Protein AF-A0A255Z9E6-F1 (afdb_monomer)

Sequence (100 aa):
MDALSNVDPFNFRYKDKAVHFCFYFLFTVFWYLFFQRLKNRAKSRVRLTVFILATIYGACIELCQWLFTTGRTADMVDIAANMGGSTLAIICLWLFSKIK

Foldseek 3Di:
DPPPPPPPVCPDPCNLLQCLLQVLLVQLLVQLVVVVVVDVDDSVVSLVVSLVVQLVVQVVVLVCCCVPPPPDDSDVSSSVSSNNSSVVSSVVSVVVVVVD

Structure (mmCIF, N/CA/C/O backbone):
data_AF-A0A255Z9E6-F1
#
_entry.id   AF-A0A255Z9E6-F1
#
loop_
_atom_site.group_PDB
_atom_site.id
_atom_site.type_symbol
_atom_site.label_atom_id
_atom_site.label_alt_id
_atom_site.label_comp_id
_atom_site.label_asym_id
_atom_site.label_entity_id
_atom_site.label_seq_id
_atom_site.pdbx_PDB_ins_code
_atom_site.Cartn_x
_atom_site.Cartn_y
_atom_site.Cartn_z
_atom_site.occupancy
_atom_site.B_iso_or_equiv
_atom_site.auth_seq_id
_atom_site.auth_comp_id
_atom_site.auth_asym_id
_atom_site.auth_atom_id
_atom_site.pdbx_PDB_model_num
ATOM 1 N N . MET A 1 1 ? -5.461 -8.385 -44.750 1.00 51.69 1 MET A N 1
ATOM 2 C CA . MET A 1 1 ? -6.167 -8.378 -43.446 1.00 51.69 1 MET A CA 1
ATOM 3 C C . MET A 1 1 ? -5.251 -8.861 -42.314 1.00 51.69 1 MET A C 1
ATOM 5 O O . MET A 1 1 ? -5.723 -9.112 -41.216 1.00 51.69 1 MET A O 1
ATOM 9 N N . ASP A 1 2 ? -3.932 -8.866 -42.540 1.00 57.94 2 ASP A N 1
ATOM 10 C CA . ASP A 1 2 ? -2.925 -9.456 -41.642 1.00 57.94 2 ASP A CA 1
ATOM 11 C C . ASP A 1 2 ? -2.165 -8.420 -40.797 1.00 57.94 2 ASP A C 1
ATOM 13 O O . ASP A 1 2 ? -1.344 -8.770 -39.958 1.00 57.94 2 ASP A O 1
ATOM 17 N N . ALA A 1 3 ? -2.456 -7.128 -40.989 1.00 58.09 3 ALA A N 1
ATOM 18 C CA . ALA A 1 3 ? -1.848 -6.036 -40.224 1.00 58.09 3 ALA A CA 1
ATOM 19 C C . ALA A 1 3 ? -2.555 -5.758 -38.879 1.00 58.09 3 ALA A C 1
ATOM 21 O O . ALA A 1 3 ? -2.011 -5.047 -38.041 1.00 58.09 3 ALA A O 1
ATOM 22 N N . LEU A 1 4 ? -3.757 -6.312 -38.663 1.00 59.19 4 LEU A N 1
ATOM 23 C CA . LEU A 1 4 ? -4.556 -6.118 -37.441 1.00 59.19 4 LEU A CA 1
ATOM 24 C C . LEU A 1 4 ? -4.572 -7.345 -36.514 1.00 59.19 4 LEU A C 1
ATOM 26 O O . LEU A 1 4 ? -5.069 -7.249 -35.398 1.00 59.19 4 LEU A O 1
ATOM 30 N N . SER A 1 5 ? -4.016 -8.484 -36.937 1.00 61.03 5 SER A N 1
ATOM 31 C CA . SER A 1 5 ? -3.981 -9.724 -36.145 1.00 61.03 5 SER A CA 1
ATOM 32 C C . SER A 1 5 ? -2.846 -9.779 -35.112 1.00 61.03 5 SER A C 1
ATOM 34 O O . SER A 1 5 ? -2.809 -10.709 -34.313 1.00 61.03 5 SER A O 1
ATOM 36 N N . ASN A 1 6 ? -1.936 -8.796 -35.103 1.00 60.12 6 ASN A N 1
ATOM 37 C CA . ASN A 1 6 ? -0.745 -8.775 -34.239 1.00 60.12 6 ASN A CA 1
ATOM 38 C C . ASN A 1 6 ? -0.762 -7.698 -33.141 1.00 60.12 6 ASN A C 1
ATOM 40 O O . ASN A 1 6 ? 0.238 -7.502 -32.451 1.00 60.12 6 ASN A O 1
ATOM 44 N N . VAL A 1 7 ? -1.880 -6.994 -32.949 1.00 66.44 7 VAL A N 1
ATOM 45 C CA . VAL A 1 7 ? -2.028 -6.106 -31.791 1.00 66.44 7 VAL A CA 1
ATOM 46 C C . VAL A 1 7 ? -2.520 -6.962 -30.633 1.00 66.44 7 VAL A C 1
ATOM 48 O O . VAL A 1 7 ? -3.707 -7.259 -30.561 1.00 66.44 7 VAL A O 1
ATOM 51 N N . ASP A 1 8 ? -1.613 -7.396 -29.753 1.00 69.69 8 ASP A N 1
ATOM 52 C CA . ASP A 1 8 ? -2.001 -8.026 -28.489 1.00 69.69 8 ASP A CA 1
ATOM 53 C C . ASP A 1 8 ? -2.866 -7.019 -27.705 1.00 69.69 8 ASP A C 1
ATOM 55 O O . ASP A 1 8 ? -2.342 -5.998 -27.243 1.00 69.69 8 ASP A O 1
ATOM 59 N N . PRO A 1 9 ? -4.184 -7.260 -27.552 1.00 67.56 9 PRO A N 1
ATOM 60 C CA . PRO A 1 9 ? -5.086 -6.308 -26.909 1.00 67.56 9 PRO A CA 1
ATOM 61 C C . PRO A 1 9 ? -4.751 -6.105 -25.424 1.00 67.56 9 PRO A C 1
ATOM 63 O O . PRO A 1 9 ? -5.233 -5.159 -24.801 1.00 67.56 9 PRO A O 1
ATOM 66 N N . PHE A 1 10 ? -3.898 -6.961 -24.853 1.00 67.50 10 PHE A N 1
ATOM 67 C CA . PHE A 1 10 ? -3.420 -6.867 -23.480 1.00 67.50 10 PHE A CA 1
ATOM 68 C C . PHE A 1 10 ? -2.024 -6.244 -23.358 1.00 67.50 10 PHE A C 1
ATOM 70 O O . PHE A 1 10 ? -1.520 -6.136 -22.236 1.00 67.50 10 PHE A O 1
ATOM 77 N N . ASN A 1 11 ? -1.402 -5.809 -24.457 1.00 68.62 11 ASN A N 1
ATOM 78 C CA . ASN A 1 11 ? -0.114 -5.119 -24.445 1.00 68.62 11 ASN A CA 1
ATOM 79 C C . ASN A 1 11 ? -0.313 -3.597 -24.527 1.00 68.62 11 ASN A C 1
ATOM 81 O O . ASN A 1 11 ? -0.072 -2.959 -25.550 1.00 68.62 11 ASN A O 1
ATOM 85 N N . PHE A 1 12 ? -0.794 -3.011 -23.428 1.00 74.50 12 PHE A N 1
ATOM 86 C CA . PHE A 1 12 ? -0.918 -1.562 -23.278 1.00 74.50 12 PHE A CA 1
ATOM 87 C C . PHE A 1 12 ? 0.118 -1.021 -22.288 1.00 74.50 12 PHE A C 1
ATOM 89 O O . PHE A 1 12 ? 0.469 -1.664 -21.297 1.00 74.50 12 PHE A O 1
ATOM 96 N N . ARG A 1 13 ? 0.582 0.204 -22.555 1.00 73.81 13 ARG A N 1
ATOM 97 C CA . ARG A 1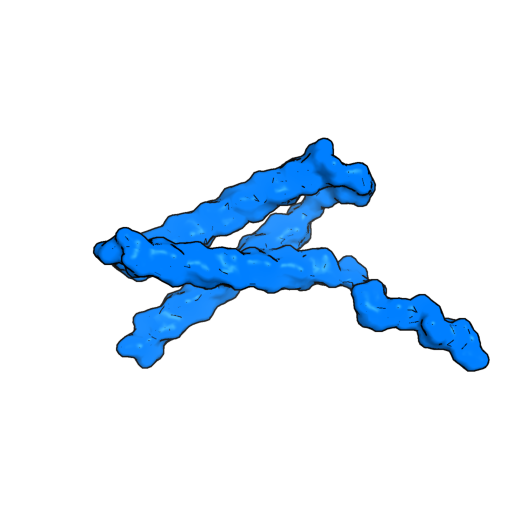 13 ? 1.777 0.828 -21.957 1.00 73.81 13 ARG A CA 1
ATOM 98 C C . ARG A 1 13 ? 1.800 0.935 -20.422 1.00 73.81 13 ARG A C 1
ATOM 100 O O . ARG A 1 13 ? 2.870 1.144 -19.870 1.00 73.81 13 ARG A O 1
ATOM 107 N N . TYR A 1 14 ? 0.661 0.785 -19.744 1.00 80.19 14 TYR A N 1
ATOM 108 C CA . TYR A 1 14 ? 0.516 0.988 -18.291 1.00 80.19 14 TYR A CA 1
ATOM 109 C C . TYR A 1 14 ? -0.076 -0.221 -17.551 1.00 80.19 14 TYR A C 1
ATOM 111 O O . TYR A 1 14 ? -0.627 -0.088 -16.456 1.00 80.19 14 TYR A O 1
ATOM 119 N N . LYS A 1 15 ? -0.020 -1.409 -18.161 1.00 87.56 15 LYS A N 1
ATOM 120 C CA . LYS A 1 15 ? -0.569 -2.637 -17.571 1.00 87.56 15 LYS A CA 1
ATOM 121 C C . LYS A 1 15 ? 0.067 -2.977 -16.227 1.00 87.56 15 LYS A C 1
ATOM 123 O O . LYS A 1 15 ? -0.640 -3.363 -15.301 1.00 87.56 15 LYS A O 1
ATOM 128 N N . ASP A 1 16 ? 1.383 -2.836 -16.122 1.00 86.56 16 ASP A N 1
ATOM 129 C CA . ASP A 1 16 ? 2.120 -3.049 -14.878 1.00 86.56 16 ASP A CA 1
ATOM 130 C C . ASP A 1 16 ? 1.597 -2.137 -13.759 1.00 86.56 16 ASP A C 1
ATOM 132 O O . ASP A 1 16 ? 1.273 -2.630 -12.681 1.00 86.56 16 ASP A O 1
ATOM 136 N N . LYS A 1 17 ? 1.376 -0.850 -14.047 1.00 90.00 17 LYS A N 1
ATOM 137 C CA . LYS A 1 17 ? 0.874 0.128 -13.070 1.00 90.00 17 LYS A CA 1
ATOM 138 C C . LYS A 1 17 ? -0.522 -0.236 -12.572 1.00 90.00 17 LYS A C 1
ATOM 140 O O . LYS A 1 17 ? -0.805 -0.133 -11.380 1.00 90.00 17 LYS A O 1
ATOM 145 N N . ALA A 1 18 ? -1.388 -0.712 -13.467 1.00 93.25 18 ALA A N 1
ATOM 146 C CA . ALA A 1 18 ? -2.719 -1.188 -13.095 1.00 93.25 18 ALA A CA 1
ATOM 147 C C . ALA A 1 18 ? -2.652 -2.426 -12.183 1.00 93.25 18 ALA A C 1
ATOM 149 O O . ALA A 1 18 ? -3.402 -2.517 -11.210 1.00 93.25 18 ALA A O 1
ATOM 150 N N . VAL A 1 19 ? -1.731 -3.357 -12.458 1.00 93.38 19 VAL A N 1
ATOM 151 C CA . VAL A 1 19 ? -1.503 -4.532 -11.602 1.00 93.38 19 VAL A CA 1
ATOM 152 C C . VAL A 1 19 ? -1.010 -4.105 -10.220 1.00 93.38 19 VAL A C 1
ATOM 154 O O . VAL A 1 19 ? -1.572 -4.556 -9.224 1.00 93.38 19 VAL A O 1
ATOM 157 N N . HIS A 1 20 ? -0.031 -3.203 -10.154 1.00 94.62 20 HIS A N 1
ATOM 158 C CA . HIS A 1 20 ? 0.486 -2.623 -8.912 1.00 94.62 20 HIS A CA 1
ATOM 159 C C . HIS A 1 20 ? -0.629 -1.981 -8.074 1.00 94.62 20 HIS A C 1
ATOM 161 O O . HIS A 1 20 ? -0.839 -2.341 -6.912 1.00 94.62 20 HIS A O 1
ATOM 167 N N . PHE A 1 21 ? -1.434 -1.123 -8.698 1.00 96.62 21 PHE A N 1
ATOM 168 C CA . PHE A 1 21 ? -2.577 -0.484 -8.055 1.00 96.62 21 PHE A CA 1
ATOM 169 C C . PHE A 1 21 ? -3.591 -1.499 -7.498 1.00 96.62 21 PHE A C 1
ATOM 171 O O . PHE A 1 21 ? -3.934 -1.460 -6.313 1.00 96.62 21 PHE A O 1
ATOM 178 N N . CYS A 1 22 ? -4.058 -2.433 -8.332 1.00 97.06 22 CYS A N 1
ATOM 179 C CA . CYS A 1 22 ? -5.058 -3.427 -7.936 1.00 97.06 22 CYS A CA 1
ATOM 180 C C . CYS A 1 22 ? -4.535 -4.374 -6.848 1.00 97.06 22 CYS A C 1
ATOM 182 O O . CYS A 1 22 ? -5.261 -4.692 -5.902 1.00 97.06 22 CYS A O 1
ATOM 184 N N . PHE A 1 23 ? -3.276 -4.803 -6.954 1.00 96.44 23 PHE A N 1
ATOM 185 C CA . PHE A 1 23 ? -2.649 -5.676 -5.970 1.00 96.44 23 PHE A CA 1
ATOM 186 C C . PHE A 1 23 ? -2.576 -4.996 -4.602 1.00 96.44 23 PHE A C 1
ATOM 188 O O . PHE A 1 23 ? -3.055 -5.559 -3.618 1.00 96.44 23 PHE A O 1
ATOM 195 N N . TYR A 1 24 ? -2.058 -3.765 -4.533 1.00 97.38 24 TYR A N 1
ATOM 196 C CA . TYR A 1 24 ? -1.918 -3.055 -3.259 1.00 97.38 24 TYR A CA 1
ATOM 197 C C . TYR A 1 24 ? -3.256 -2.612 -2.658 1.00 97.38 24 TYR A C 1
ATOM 199 O O . TYR A 1 24 ? -3.383 -2.561 -1.431 1.00 97.38 24 TYR A O 1
ATOM 207 N N . PHE A 1 25 ? -4.284 -2.390 -3.483 1.00 98.31 25 PHE A N 1
ATOM 208 C CA . PHE A 1 25 ? -5.658 -2.229 -3.005 1.00 98.31 25 PHE A CA 1
ATOM 209 C C . PHE A 1 25 ? -6.140 -3.481 -2.252 1.00 98.31 25 PHE A C 1
ATOM 211 O O . PHE A 1 25 ? -6.502 -3.399 -1.074 1.00 98.31 25 PHE A O 1
ATOM 218 N N . LEU A 1 26 ? -6.101 -4.654 -2.895 1.00 98.19 26 LEU A N 1
ATOM 219 C CA . LEU A 1 26 ? -6.575 -5.908 -2.293 1.00 98.19 26 LEU A CA 1
ATOM 220 C C . LEU A 1 26 ? -5.723 -6.325 -1.091 1.00 98.19 26 LEU A C 1
ATOM 222 O O . LEU A 1 26 ? -6.263 -6.713 -0.054 1.00 98.19 26 LEU A O 1
ATOM 226 N N . PHE A 1 27 ? -4.403 -6.181 -1.201 1.00 97.69 27 PHE A N 1
ATOM 227 C CA . PHE A 1 27 ? -3.457 -6.442 -0.121 1.00 97.69 27 PHE A CA 1
ATOM 228 C C . PHE A 1 27 ? -3.801 -5.626 1.132 1.00 97.69 27 PHE A C 1
ATOM 230 O O . PHE A 1 27 ? -3.929 -6.183 2.224 1.00 97.69 27 PHE A O 1
ATOM 237 N N . THR A 1 28 ? -4.041 -4.321 0.972 1.00 98.06 28 THR A N 1
ATOM 238 C CA . THR A 1 28 ? -4.426 -3.424 2.072 1.00 98.06 28 THR A CA 1
ATOM 239 C C . THR A 1 28 ? -5.769 -3.828 2.688 1.00 98.06 28 THR A C 1
ATOM 241 O O . THR A 1 28 ? -5.902 -3.858 3.915 1.00 98.06 28 THR A O 1
ATOM 244 N N . VAL A 1 29 ? -6.763 -4.191 1.868 1.00 97.75 29 VAL A N 1
ATOM 245 C CA . VAL A 1 29 ? -8.067 -4.671 2.358 1.00 97.75 29 VAL A CA 1
ATOM 246 C C . VAL A 1 29 ? -7.911 -5.944 3.190 1.00 97.75 29 VAL A C 1
ATOM 248 O O . VAL A 1 29 ? -8.422 -6.006 4.312 1.00 97.75 29 VAL A O 1
ATOM 251 N N . PHE A 1 30 ? -7.187 -6.945 2.688 1.00 97.31 30 PHE A N 1
ATOM 252 C CA . PHE A 1 30 ? -7.025 -8.217 3.391 1.00 97.31 30 PHE A CA 1
ATOM 253 C C . PHE A 1 30 ? -6.261 -8.066 4.703 1.00 97.31 30 PHE A C 1
ATOM 255 O O . PHE A 1 30 ? -6.706 -8.592 5.726 1.00 97.31 30 PHE A O 1
ATOM 262 N N . TRP A 1 31 ? -5.185 -7.279 4.724 1.00 96.38 31 TRP A N 1
ATOM 263 C CA . TRP A 1 31 ? -4.466 -7.002 5.966 1.00 96.38 31 TRP A CA 1
ATOM 264 C C . TRP A 1 31 ? -5.315 -6.245 6.984 1.00 96.38 31 TRP A C 1
ATOM 266 O O . TRP A 1 31 ? -5.266 -6.556 8.177 1.00 96.38 31 TRP A O 1
ATOM 276 N N . TYR A 1 32 ? -6.143 -5.296 6.544 1.00 95.69 32 TYR A N 1
ATOM 277 C CA . TYR A 1 32 ? -7.090 -4.629 7.434 1.00 95.69 32 TYR A CA 1
ATOM 278 C C . TYR A 1 32 ? -8.077 -5.620 8.058 1.00 95.69 32 TYR A C 1
ATOM 280 O O . TYR A 1 32 ? -8.250 -5.614 9.278 1.00 95.69 32 TYR A O 1
ATOM 288 N N . LEU A 1 33 ? -8.691 -6.492 7.252 1.00 94.00 33 LEU A N 1
ATOM 289 C CA . LEU A 1 33 ? -9.624 -7.507 7.748 1.00 94.00 33 LEU A CA 1
ATOM 290 C C . LEU A 1 33 ? -8.946 -8.473 8.728 1.00 94.00 33 LEU A C 1
ATOM 292 O O . LEU A 1 33 ? -9.516 -8.782 9.776 1.00 94.00 33 LEU A O 1
ATOM 296 N N . PHE A 1 34 ? -7.714 -8.890 8.429 1.00 94.00 34 PHE A N 1
ATOM 297 C CA . PHE A 1 34 ? -6.911 -9.736 9.306 1.00 94.00 34 PHE A CA 1
ATOM 298 C C . PHE A 1 34 ? -6.646 -9.068 10.664 1.00 94.00 34 PHE A C 1
ATOM 300 O O . PHE A 1 34 ? -6.952 -9.639 11.713 1.00 94.00 34 PHE A O 1
ATOM 307 N N . PHE A 1 35 ? -6.145 -7.830 10.678 1.00 92.94 35 PHE A N 1
ATOM 308 C CA . PHE A 1 35 ? -5.833 -7.141 11.934 1.00 92.94 35 PHE A CA 1
ATOM 309 C C . PHE A 1 35 ? -7.072 -6.760 12.747 1.00 92.94 35 PHE A C 1
ATOM 311 O O . PHE A 1 35 ? -6.996 -6.756 13.977 1.00 92.94 35 PHE A O 1
ATOM 318 N N . GLN A 1 36 ? -8.202 -6.483 12.090 1.00 89.75 36 GLN A N 1
ATOM 319 C CA . GLN A 1 36 ? -9.484 -6.282 12.769 1.00 89.75 36 GLN A CA 1
ATOM 320 C C . GLN A 1 36 ? -9.968 -7.542 13.493 1.00 89.75 36 GLN A C 1
ATOM 322 O O . GLN A 1 36 ? -10.586 -7.441 14.548 1.00 89.75 36 GLN A O 1
ATOM 327 N N . ARG A 1 37 ? -9.688 -8.732 12.944 1.00 88.12 37 ARG A N 1
ATOM 328 C CA . ARG A 1 37 ? -10.010 -10.011 13.595 1.00 88.12 37 ARG A CA 1
ATOM 329 C C . ARG A 1 37 ? -9.062 -10.316 14.754 1.00 88.12 37 ARG A C 1
ATOM 331 O O . ARG A 1 37 ? -9.499 -10.851 15.764 1.00 88.12 37 ARG A O 1
ATOM 338 N N . LEU A 1 38 ? -7.778 -9.985 14.608 1.00 86.38 38 LEU A N 1
ATOM 339 C CA . LEU A 1 38 ? -6.743 -10.361 15.573 1.00 86.38 38 LEU A CA 1
ATOM 340 C C . LEU A 1 38 ? -6.715 -9.466 16.818 1.00 86.38 38 LEU A C 1
ATOM 342 O O . LEU A 1 38 ? -6.329 -9.910 17.898 1.00 86.38 38 LEU A O 1
ATOM 346 N N . LYS A 1 39 ? -7.049 -8.179 16.674 1.00 67.75 39 LYS A N 1
ATOM 347 C CA . LYS A 1 39 ? -6.916 -7.203 17.757 1.00 67.75 39 LYS A CA 1
ATOM 348 C C . LYS A 1 39 ? -8.193 -6.388 17.883 1.00 67.75 39 LYS A C 1
ATOM 350 O O . LYS A 1 39 ? -8.607 -5.746 16.926 1.00 67.75 39 LYS A O 1
ATOM 355 N N . ASN A 1 40 ? -8.735 -6.302 19.098 1.00 74.62 40 ASN A N 1
ATOM 356 C CA . ASN A 1 40 ? -9.860 -5.423 19.431 1.00 74.62 40 ASN A CA 1
ATOM 357 C C . ASN A 1 40 ? -9.394 -3.949 19.535 1.00 74.62 40 ASN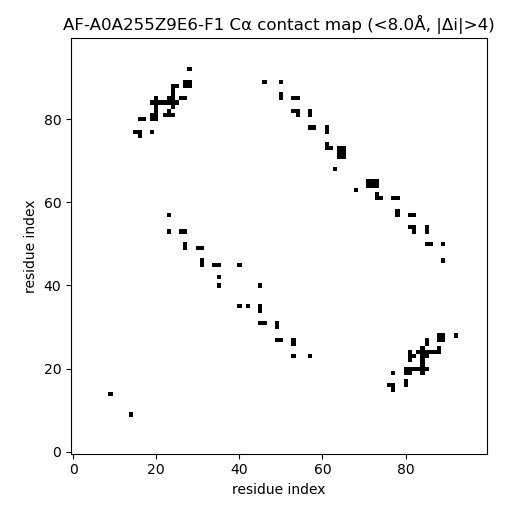 A C 1
ATOM 359 O O . ASN A 1 40 ? -9.506 -3.293 20.568 1.00 74.62 40 ASN A O 1
ATOM 363 N N . ARG A 1 41 ? -8.725 -3.453 18.484 1.00 80.75 41 ARG A N 1
ATOM 364 C CA . ARG A 1 41 ? -8.153 -2.104 18.391 1.00 80.75 41 ARG A CA 1
ATOM 365 C C . ARG A 1 41 ? -9.123 -1.172 17.674 1.00 80.75 41 ARG A C 1
ATOM 367 O O . ARG A 1 41 ? -9.896 -1.584 16.818 1.00 80.75 41 ARG A O 1
ATOM 374 N N . ALA A 1 42 ? -9.013 0.124 17.963 1.00 87.38 42 ALA A N 1
ATOM 375 C CA . ALA A 1 42 ? -9.760 1.146 17.239 1.00 87.38 42 ALA A CA 1
ATOM 376 C C . ALA A 1 42 ? -9.523 1.041 15.719 1.00 87.38 42 ALA A C 1
ATOM 378 O O . ALA A 1 42 ? -8.374 1.014 15.264 1.00 87.38 42 ALA A O 1
ATOM 379 N N . LYS A 1 43 ? -10.610 1.051 14.931 1.00 87.81 43 LYS A N 1
ATOM 380 C CA . LYS A 1 43 ? -10.568 0.890 13.464 1.00 87.81 43 LYS A CA 1
ATOM 381 C C . LYS A 1 43 ? -9.627 1.894 12.780 1.00 87.81 43 LYS A C 1
ATOM 383 O O . LYS A 1 43 ? -8.977 1.555 11.798 1.00 87.81 43 LYS A O 1
ATOM 388 N N . SER A 1 44 ? -9.524 3.115 13.313 1.00 89.50 44 SER A N 1
ATOM 389 C CA . SER A 1 44 ? -8.607 4.156 12.826 1.00 89.50 44 SER A CA 1
ATOM 390 C C .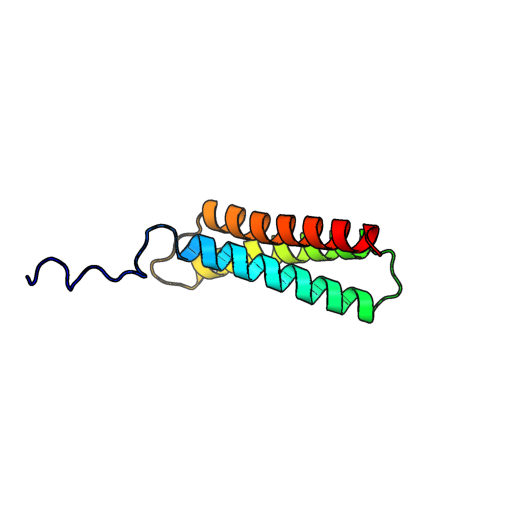 SER A 1 44 ? -7.136 3.768 12.967 1.00 89.50 44 SER A C 1
ATOM 392 O O . SER A 1 44 ? -6.377 3.929 12.015 1.00 89.50 44 SER A O 1
ATOM 394 N N . ARG A 1 45 ? -6.745 3.200 14.115 1.00 91.81 45 ARG A N 1
ATOM 395 C CA . ARG A 1 45 ? -5.375 2.726 14.349 1.00 91.81 45 ARG A CA 1
ATOM 396 C C . ARG A 1 45 ? -5.029 1.578 13.408 1.00 91.81 45 ARG A C 1
ATOM 398 O O . ARG A 1 45 ? -3.949 1.585 12.838 1.00 91.81 45 ARG A O 1
ATOM 405 N N . VAL A 1 46 ? -5.955 0.636 13.204 1.00 93.81 46 VAL A N 1
ATOM 406 C CA . VAL A 1 46 ? -5.737 -0.490 12.280 1.00 93.81 46 VAL A CA 1
ATOM 407 C C . VAL A 1 46 ? -5.546 0.002 10.844 1.00 93.81 46 VAL A C 1
ATOM 409 O O . VAL A 1 46 ? -4.592 -0.415 10.196 1.00 93.81 46 VAL A O 1
ATOM 412 N N . ARG A 1 47 ? -6.384 0.935 10.366 1.00 93.81 47 ARG A N 1
ATOM 413 C CA . ARG A 1 47 ? -6.226 1.543 9.031 1.00 93.81 47 ARG A CA 1
ATOM 414 C C . ARG A 1 47 ? -4.853 2.190 8.850 1.00 93.81 47 ARG A C 1
ATOM 416 O O . ARG A 1 47 ? -4.187 1.901 7.864 1.00 93.81 47 ARG A O 1
ATOM 423 N N . LEU A 1 48 ? -4.416 3.010 9.809 1.00 94.19 48 LEU A N 1
ATOM 424 C CA . LEU A 1 48 ? -3.106 3.663 9.743 1.00 94.19 48 LEU A CA 1
ATOM 425 C C . LEU A 1 48 ? -1.960 2.642 9.739 1.00 94.19 48 LEU A C 1
ATOM 427 O O . LEU A 1 48 ? -1.058 2.740 8.915 1.00 94.19 48 LEU A O 1
ATOM 431 N N . THR A 1 49 ? -2.010 1.642 10.626 1.00 94.50 49 THR A N 1
ATOM 432 C CA . THR A 1 49 ? -0.989 0.587 10.681 1.00 94.50 49 THR A CA 1
ATOM 433 C C . THR A 1 49 ? -0.889 -0.163 9.356 1.00 94.50 49 THR A C 1
ATOM 435 O O . THR A 1 49 ? 0.213 -0.350 8.854 1.00 94.50 49 THR A O 1
ATOM 438 N N . VAL A 1 50 ? -2.018 -0.570 8.773 1.00 96.19 50 VAL A N 1
ATOM 439 C CA . VAL A 1 50 ? -2.009 -1.332 7.518 1.00 96.19 50 VAL A CA 1
ATOM 440 C C . VAL A 1 50 ? -1.560 -0.477 6.339 1.00 96.19 50 VAL A C 1
ATOM 44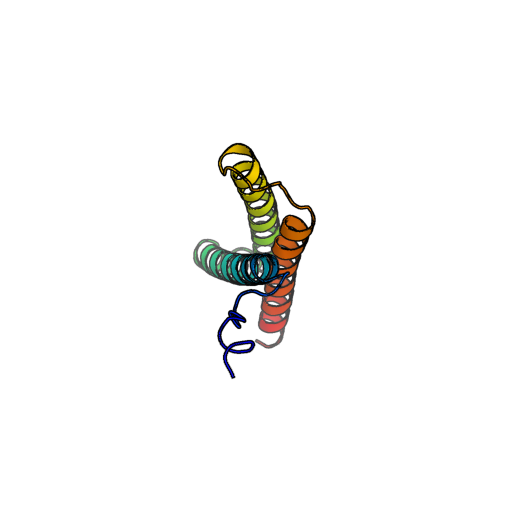2 O O . VAL A 1 50 ? -0.805 -0.970 5.513 1.00 96.19 50 VAL A O 1
ATOM 445 N N . PHE A 1 51 ? -1.940 0.801 6.287 1.00 95.31 51 PHE A N 1
ATOM 446 C CA . PHE A 1 51 ? -1.457 1.719 5.253 1.00 95.31 51 PHE A CA 1
ATOM 447 C C . PHE A 1 51 ? 0.070 1.867 5.271 1.00 95.31 51 PHE A C 1
ATOM 449 O O . PHE A 1 51 ? 0.721 1.750 4.233 1.00 95.31 51 PHE A O 1
ATOM 456 N N . ILE A 1 52 ? 0.648 2.078 6.459 1.00 96.00 52 ILE A N 1
ATOM 457 C CA . ILE A 1 52 ? 2.102 2.180 6.633 1.00 96.00 52 ILE A CA 1
ATOM 458 C C . ILE A 1 52 ? 2.777 0.863 6.233 1.00 96.00 52 ILE A C 1
ATOM 460 O O . ILE A 1 52 ? 3.737 0.882 5.468 1.00 96.00 52 ILE A O 1
ATOM 464 N N . LEU A 1 53 ? 2.252 -0.277 6.698 1.00 96.25 53 LEU A N 1
ATOM 465 C CA . LEU A 1 53 ? 2.786 -1.596 6.348 1.00 96.25 53 LEU A CA 1
ATOM 466 C C . LEU A 1 53 ? 2.742 -1.851 4.838 1.00 96.25 53 LEU A C 1
ATOM 468 O O . LEU A 1 53 ? 3.745 -2.275 4.278 1.00 96.25 53 LEU A O 1
ATOM 472 N N . ALA A 1 54 ? 1.617 -1.565 4.179 1.00 95.94 54 ALA A N 1
ATOM 473 C CA . ALA A 1 54 ? 1.467 -1.733 2.737 1.00 95.94 54 ALA A CA 1
ATOM 474 C C . ALA A 1 54 ? 2.421 -0.825 1.952 1.00 95.94 54 ALA A C 1
ATOM 476 O O . ALA A 1 54 ? 3.051 -1.284 1.008 1.00 95.94 54 ALA A O 1
ATOM 477 N N . THR A 1 55 ? 2.594 0.429 2.378 1.00 93.62 55 THR A N 1
ATOM 478 C CA . THR A 1 55 ? 3.484 1.384 1.699 1.00 93.62 55 THR A CA 1
ATOM 479 C C . THR A 1 55 ? 4.953 0.976 1.822 1.00 93.62 55 THR A C 1
ATOM 481 O O . T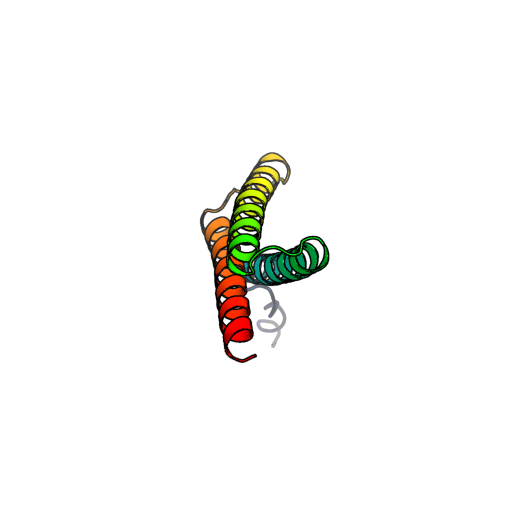HR A 1 55 ? 5.669 0.949 0.825 1.00 93.62 55 THR A O 1
ATOM 484 N N . ILE A 1 56 ? 5.399 0.612 3.031 1.00 95.75 56 ILE A N 1
ATOM 485 C CA . ILE A 1 56 ? 6.776 0.150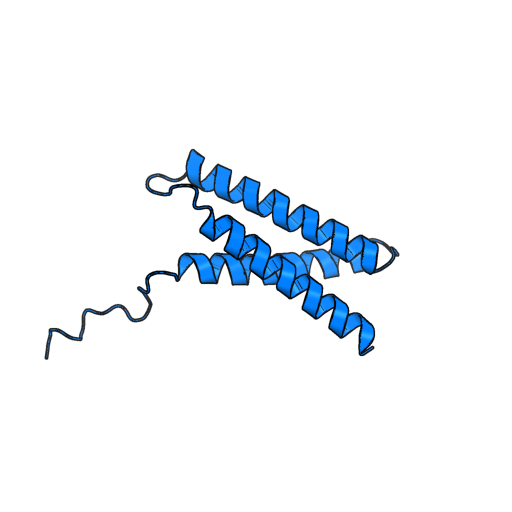 3.264 1.00 95.75 56 ILE A CA 1
ATOM 486 C C . ILE A 1 56 ? 7.029 -1.153 2.504 1.00 95.75 56 ILE A C 1
ATOM 488 O O . ILE A 1 56 ? 8.046 -1.277 1.830 1.00 95.75 56 ILE A O 1
ATOM 492 N N . TYR A 1 57 ? 6.092 -2.103 2.568 1.00 95.38 57 TYR A N 1
ATOM 493 C CA . TYR A 1 57 ? 6.207 -3.362 1.838 1.00 95.38 57 TYR A CA 1
ATOM 494 C C . TYR A 1 57 ? 6.269 -3.139 0.318 1.00 95.38 57 TYR A C 1
ATOM 496 O O . TYR A 1 57 ? 7.116 -3.738 -0.337 1.00 95.38 57 TYR A O 1
ATOM 504 N N . GLY A 1 58 ? 5.463 -2.211 -0.211 1.00 93.19 58 GLY A N 1
ATOM 505 C CA . GLY A 1 58 ? 5.533 -1.691 -1.583 1.00 93.19 58 GLY A CA 1
ATOM 506 C C . GLY A 1 58 ? 6.926 -1.276 -1.997 1.00 93.19 58 GLY A C 1
ATOM 507 O O . GLY A 1 58 ? 7.513 -1.877 -2.896 1.00 93.19 58 GLY A O 1
ATOM 508 N N . ALA A 1 59 ? 7.480 -0.305 -1.277 1.00 91.88 59 ALA A N 1
ATOM 509 C CA . ALA A 1 59 ? 8.812 0.211 -1.554 1.00 91.88 59 ALA A CA 1
ATOM 510 C C . ALA A 1 59 ? 9.895 -0.880 -1.451 1.00 91.88 59 ALA A C 1
ATOM 512 O O . ALA A 1 59 ? 10.800 -0.935 -2.283 1.00 91.88 59 ALA A O 1
ATOM 513 N N . CYS A 1 60 ? 9.797 -1.782 -0.466 1.00 94.25 60 CYS A N 1
ATOM 514 C CA . CYS A 1 60 ? 10.725 -2.906 -0.337 1.00 94.25 60 CYS A CA 1
ATOM 515 C C . CYS A 1 60 ? 10.649 -3.860 -1.534 1.00 94.25 60 CYS A C 1
ATOM 517 O O . CYS A 1 60 ? 11.687 -4.290 -2.030 1.00 94.25 60 CYS A O 1
ATOM 519 N N . ILE A 1 61 ? 9.446 -4.197 -2.005 1.00 92.94 61 ILE A N 1
ATOM 520 C CA . ILE A 1 61 ? 9.273 -5.096 -3.151 1.00 92.94 61 ILE A CA 1
ATOM 521 C C . ILE A 1 61 ? 9.782 -4.452 -4.440 1.00 92.94 61 ILE A C 1
ATOM 523 O O . ILE A 1 61 ? 10.431 -5.139 -5.221 1.00 92.94 61 ILE A O 1
ATOM 527 N N . GLU A 1 62 ? 9.577 -3.153 -4.643 1.00 91.81 62 GLU A N 1
ATOM 528 C CA . GLU A 1 62 ? 10.131 -2.447 -5.804 1.00 91.81 62 GLU A CA 1
ATOM 529 C C . GLU A 1 62 ? 11.658 -2.373 -5.778 1.00 91.81 62 GLU A C 1
ATOM 531 O O . GLU A 1 62 ? 12.312 -2.588 -6.801 1.00 91.81 62 GLU A O 1
ATOM 536 N N . LEU A 1 63 ? 12.242 -2.156 -4.596 1.00 91.44 63 LEU A N 1
ATOM 537 C CA . LEU A 1 63 ? 13.686 -2.256 -4.411 1.00 91.44 63 LEU A CA 1
ATOM 538 C C . LEU A 1 63 ? 14.183 -3.669 -4.749 1.00 91.44 63 LEU A C 1
ATOM 540 O O . LEU A 1 63 ? 15.162 -3.820 -5.476 1.00 91.44 63 LEU A O 1
ATOM 544 N N . CYS A 1 64 ? 13.493 -4.710 -4.278 1.00 91.94 64 CYS A N 1
ATOM 545 C CA . CYS A 1 64 ? 13.812 -6.094 -4.624 1.00 91.94 64 CYS A CA 1
ATOM 546 C C . CYS A 1 64 ? 13.665 -6.366 -6.128 1.00 91.94 64 CYS A C 1
ATOM 548 O O . CYS A 1 64 ? 14.505 -7.054 -6.701 1.00 91.94 64 CYS A O 1
ATOM 550 N N . GLN A 1 65 ? 12.635 -5.828 -6.787 1.00 89.31 65 GLN A N 1
ATOM 551 C CA . GLN A 1 65 ? 12.479 -5.954 -8.237 1.00 89.31 65 GLN A CA 1
ATOM 552 C C . GLN A 1 65 ? 13.688 -5.346 -8.952 1.00 89.31 65 GLN A C 1
ATOM 554 O O . GLN A 1 65 ? 14.275 -6.000 -9.811 1.00 89.31 65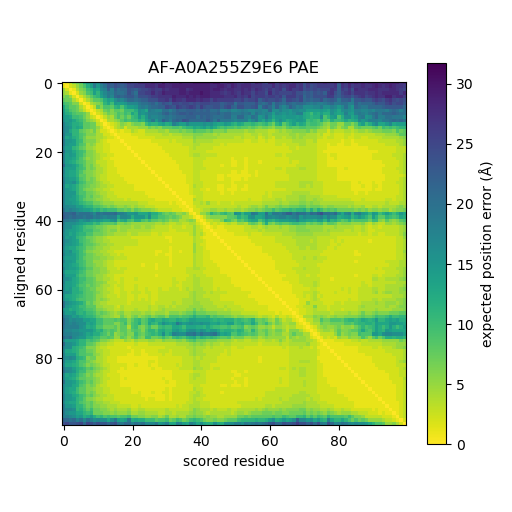 GLN A O 1
ATOM 559 N N . TRP A 1 66 ? 14.123 -4.155 -8.549 1.00 88.19 66 TRP A N 1
ATOM 560 C CA . TRP A 1 66 ? 15.303 -3.529 -9.138 1.00 88.19 66 TRP A CA 1
ATOM 561 C C . TRP A 1 66 ? 16.601 -4.311 -8.891 1.00 88.19 66 TRP A C 1
ATOM 563 O O . TRP A 1 66 ? 17.409 -4.457 -9.805 1.00 88.19 66 TRP A O 1
ATOM 573 N N . LEU A 1 67 ? 16.796 -4.845 -7.682 1.00 91.44 67 LEU A N 1
ATOM 574 C CA . LEU A 1 67 ? 18.021 -5.565 -7.318 1.00 91.44 67 LEU A CA 1
ATOM 575 C C . LEU A 1 67 ? 18.099 -6.980 -7.908 1.00 91.44 67 LEU A C 1
ATOM 577 O O . LEU A 1 67 ? 19.196 -7.461 -8.189 1.00 91.44 67 LEU A O 1
ATOM 581 N N . PHE A 1 68 ? 16.961 -7.660 -8.069 1.00 91.44 68 PHE A N 1
ATOM 582 C CA . PHE A 1 68 ? 16.931 -9.097 -8.360 1.00 91.44 68 PHE A CA 1
ATOM 583 C C . PHE A 1 68 ? 16.291 -9.466 -9.703 1.00 91.44 68 PHE A C 1
ATOM 585 O O . PHE A 1 68 ? 16.354 -10.636 -10.080 1.00 91.44 68 PHE A O 1
ATOM 592 N N . THR A 1 69 ? 15.686 -8.529 -10.446 1.00 87.94 69 THR A N 1
ATOM 593 C CA . THR A 1 69 ? 15.081 -8.838 -11.756 1.00 87.94 69 THR A CA 1
ATOM 594 C C . THR A 1 69 ? 15.788 -8.121 -12.904 1.00 87.94 69 THR A C 1
ATOM 596 O O . THR A 1 69 ? 15.813 -6.897 -13.005 1.00 87.94 69 THR A O 1
ATOM 599 N N . THR A 1 70 ? 16.375 -8.906 -13.808 1.00 83.94 70 THR A N 1
ATOM 600 C CA . THR A 1 70 ? 17.091 -8.399 -14.983 1.00 83.94 70 THR A CA 1
ATOM 601 C C . THR A 1 70 ? 16.137 -7.671 -15.928 1.00 83.94 70 THR A C 1
ATOM 603 O O . THR A 1 70 ? 15.142 -8.247 -16.367 1.00 83.94 70 THR A O 1
ATOM 606 N N . GLY A 1 71 ? 16.450 -6.419 -16.269 1.00 78.75 71 GLY A N 1
ATOM 607 C CA . GLY A 1 71 ? 15.656 -5.611 -17.203 1.00 78.75 71 GLY A CA 1
ATOM 608 C C . GLY A 1 71 ? 14.491 -4.838 -16.573 1.00 78.75 71 GLY A C 1
ATOM 609 O O . GLY A 1 71 ? 13.732 -4.206 -17.305 1.00 78.75 71 GLY A O 1
ATOM 610 N N . ARG A 1 72 ? 14.344 -4.847 -15.240 1.00 79.88 72 ARG A N 1
ATOM 611 C CA . ARG A 1 72 ? 13.410 -3.969 -14.519 1.00 79.88 72 ARG A CA 1
ATOM 612 C C . ARG A 1 72 ? 14.169 -2.889 -13.762 1.00 79.88 72 ARG A C 1
ATOM 614 O O . ARG A 1 72 ? 15.080 -3.168 -12.991 1.00 79.88 72 ARG A O 1
ATOM 621 N N . THR A 1 73 ? 13.764 -1.645 -13.963 1.00 77.38 73 THR A N 1
ATOM 622 C CA . THR A 1 73 ? 14.221 -0.496 -13.178 1.00 77.38 73 THR A CA 1
ATOM 623 C C . THR A 1 73 ? 13.177 -0.159 -12.127 1.00 77.38 73 THR A C 1
ATOM 625 O O . THR A 1 73 ? 11.990 -0.204 -12.443 1.00 77.38 73 THR A O 1
ATOM 628 N N . ALA A 1 74 ? 13.602 0.198 -10.909 1.00 74.25 74 ALA A N 1
ATOM 629 C CA . ALA A 1 74 ? 12.691 0.827 -9.955 1.00 74.25 74 ALA A CA 1
ATOM 630 C C . ALA A 1 74 ? 12.086 2.074 -10.613 1.00 74.25 74 ALA A C 1
ATOM 632 O O . ALA A 1 74 ? 12.819 2.932 -11.112 1.00 74.25 74 ALA A O 1
ATOM 633 N N . ASP A 1 75 ? 10.760 2.145 -10.648 1.00 82.25 75 ASP A N 1
ATOM 634 C CA . ASP A 1 75 ? 10.016 3.222 -11.284 1.00 82.25 75 ASP A CA 1
ATOM 635 C C . ASP A 1 75 ? 9.176 3.917 -10.216 1.00 82.25 75 ASP A C 1
ATOM 637 O O . ASP A 1 75 ? 8.330 3.303 -9.574 1.00 82.25 75 ASP A O 1
ATOM 641 N N . MET A 1 76 ? 9.379 5.221 -10.034 1.00 86.88 76 MET A N 1
ATOM 642 C CA . MET A 1 76 ? 8.599 6.003 -9.069 1.00 86.88 76 MET A CA 1
ATOM 643 C C . MET A 1 76 ? 7.089 5.934 -9.343 1.00 86.88 76 MET A C 1
ATOM 645 O O . MET A 1 76 ? 6.284 6.144 -8.433 1.00 86.88 76 MET A O 1
ATOM 649 N N . VAL A 1 77 ? 6.695 5.634 -10.583 1.00 90.50 77 VAL A N 1
ATOM 650 C CA . VAL A 1 77 ? 5.296 5.428 -10.959 1.00 90.50 77 VAL A CA 1
ATOM 651 C C . VAL A 1 77 ? 4.739 4.118 -10.380 1.00 90.50 77 VAL A C 1
ATOM 653 O O . VAL A 1 77 ? 3.549 4.076 -10.067 1.00 90.50 77 VAL A O 1
ATOM 656 N N . ASP A 1 78 ? 5.561 3.084 -10.160 1.00 91.06 78 ASP A N 1
ATOM 657 C CA . ASP A 1 78 ? 5.145 1.862 -9.450 1.00 91.06 78 ASP A CA 1
ATOM 658 C C . ASP A 1 78 ? 4.894 2.145 -7.964 1.00 91.06 78 ASP A C 1
ATOM 660 O O . ASP A 1 78 ? 3.825 1.780 -7.461 1.00 91.06 78 ASP A O 1
ATOM 664 N N . ILE A 1 79 ? 5.774 2.915 -7.303 1.00 92.81 79 ILE A N 1
ATOM 665 C CA . ILE A 1 79 ? 5.550 3.387 -5.919 1.00 92.81 79 ILE A CA 1
ATOM 666 C C . ILE A 1 79 ? 4.235 4.153 -5.839 1.00 92.81 79 ILE A C 1
ATOM 668 O O . ILE A 1 79 ? 3.399 3.888 -4.969 1.00 92.81 79 ILE A O 1
ATOM 672 N N . ALA A 1 80 ? 4.018 5.088 -6.767 1.00 94.50 80 ALA A N 1
ATOM 673 C CA . ALA A 1 80 ? 2.799 5.882 -6.808 1.00 94.50 80 ALA A CA 1
ATOM 674 C C . ALA A 1 80 ? 1.550 5.010 -7.033 1.00 94.50 80 ALA A C 1
ATOM 676 O O . ALA A 1 80 ? 0.532 5.225 -6.370 1.00 94.50 80 ALA A O 1
ATOM 677 N N . ALA A 1 81 ? 1.620 4.002 -7.909 1.00 95.62 81 ALA A N 1
ATOM 678 C CA . ALA A 1 81 ? 0.527 3.061 -8.139 1.00 95.62 81 ALA A CA 1
ATOM 679 C C . ALA A 1 81 ? 0.222 2.220 -6.885 1.00 95.62 81 ALA A C 1
ATOM 681 O O . ALA A 1 81 ? -0.943 2.109 -6.487 1.00 95.62 81 ALA A O 1
ATOM 682 N N . ASN A 1 82 ? 1.255 1.708 -6.211 1.00 95.62 82 ASN A N 1
ATOM 683 C CA . ASN A 1 82 ? 1.141 0.952 -4.962 1.00 95.62 82 ASN A CA 1
ATOM 684 C C . ASN A 1 82 ? 0.501 1.799 -3.843 1.00 95.62 82 ASN A C 1
ATOM 686 O O . ASN A 1 82 ? -0.445 1.368 -3.165 1.00 95.62 82 ASN A O 1
ATOM 690 N N . MET A 1 83 ? 0.970 3.040 -3.676 1.00 96.44 83 MET A N 1
ATOM 691 C CA . MET A 1 83 ? 0.416 4.002 -2.718 1.00 96.44 83 MET A CA 1
ATOM 692 C C . MET A 1 83 ? -1.022 4.392 -3.067 1.00 96.44 83 MET A C 1
ATOM 694 O O . MET A 1 83 ? -1.862 4.489 -2.169 1.00 96.44 83 MET A O 1
ATOM 698 N N . GLY A 1 84 ? -1.328 4.585 -4.351 1.00 97.62 84 GLY A N 1
ATOM 699 C CA . GLY A 1 84 ? -2.667 4.909 -4.838 1.00 97.62 84 GLY A CA 1
ATOM 700 C C . GLY A 1 84 ? -3.678 3.810 -4.513 1.00 97.62 84 GLY A C 1
ATOM 701 O O . GLY A 1 84 ? -4.727 4.095 -3.929 1.00 97.62 84 GLY A O 1
ATOM 702 N N . GLY A 1 85 ? -3.332 2.551 -4.801 1.00 97.69 85 GLY A N 1
ATOM 703 C CA . GLY A 1 85 ? -4.173 1.393 -4.488 1.00 97.69 85 GLY A CA 1
ATOM 704 C C . GLY A 1 85 ? -4.432 1.259 -2.987 1.00 97.69 85 GLY A C 1
ATOM 705 O O . GLY A 1 85 ? -5.578 1.127 -2.548 1.00 97.69 85 GLY A O 1
ATOM 706 N N . SER A 1 86 ? -3.373 1.392 -2.184 1.00 97.88 86 SER A N 1
ATOM 707 C CA . SER A 1 86 ? -3.464 1.352 -0.719 1.00 97.88 86 SER A CA 1
ATOM 708 C C . SER A 1 86 ? -4.313 2.501 -0.160 1.00 97.88 86 SER A C 1
ATOM 710 O O . SER A 1 86 ? -5.156 2.290 0.712 1.00 97.88 86 SER A O 1
ATOM 712 N N . THR A 1 87 ? -4.147 3.718 -0.684 1.00 98.00 87 THR A N 1
ATOM 713 C CA . THR A 1 87 ? -4.922 4.898 -0.266 1.00 98.00 87 THR A CA 1
ATOM 714 C C . THR A 1 87 ? -6.406 4.716 -0.568 1.00 98.00 87 THR A C 1
ATOM 716 O O . THR A 1 87 ? -7.241 4.923 0.317 1.00 98.00 87 THR A O 1
ATOM 719 N N . LEU A 1 88 ? -6.748 4.267 -1.782 1.00 98.38 88 LEU A N 1
ATOM 720 C CA . LEU A 1 88 ? -8.137 4.016 -2.159 1.00 98.38 88 LEU A CA 1
ATOM 721 C C . LEU A 1 88 ? -8.778 2.951 -1.258 1.00 98.38 88 LEU A C 1
ATOM 723 O O . LEU A 1 88 ? -9.895 3.150 -0.779 1.00 98.38 88 LEU A O 1
ATOM 727 N N . ALA A 1 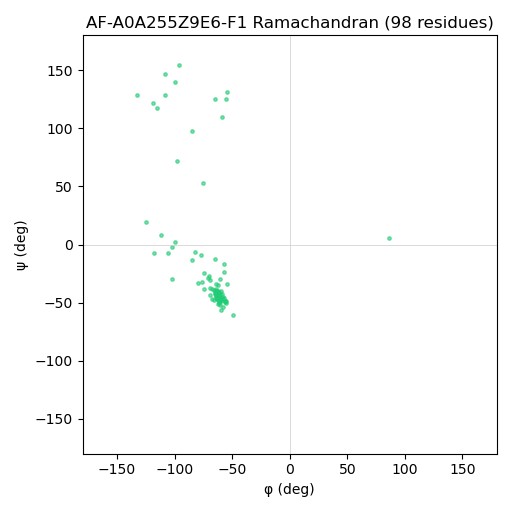89 ? -8.059 1.868 -0.948 1.00 97.94 89 ALA A N 1
ATOM 728 C CA . ALA A 1 89 ? -8.537 0.842 -0.023 1.00 97.94 89 ALA A CA 1
ATOM 729 C C . ALA A 1 89 ? -8.883 1.428 1.356 1.00 97.94 89 ALA A C 1
ATOM 731 O O . ALA A 1 89 ? -9.961 1.159 1.892 1.00 97.94 89 ALA A O 1
ATOM 732 N N . ILE A 1 90 ? -8.016 2.273 1.920 1.00 97.25 90 ILE A N 1
ATOM 733 C CA . ILE A 1 90 ? -8.267 2.933 3.209 1.00 97.25 90 ILE A CA 1
ATOM 734 C C . ILE A 1 90 ? -9.497 3.846 3.154 1.00 97.25 90 ILE A C 1
ATOM 736 O O . ILE A 1 90 ? -10.298 3.819 4.095 1.00 97.25 90 ILE A O 1
ATOM 740 N N . ILE A 1 91 ? -9.673 4.614 2.073 1.00 96.88 91 ILE A N 1
ATOM 741 C CA . ILE A 1 91 ? -10.844 5.482 1.872 1.00 96.88 91 ILE A CA 1
ATOM 742 C C . ILE A 1 91 ? -12.124 4.640 1.824 1.00 96.88 91 ILE A C 1
ATOM 744 O O . ILE A 1 91 ? -13.055 4.909 2.586 1.00 96.88 91 ILE A O 1
ATOM 748 N N . CYS A 1 92 ? -12.156 3.582 1.008 1.00 96.69 92 CYS A N 1
ATOM 749 C CA . CYS A 1 92 ? -13.299 2.671 0.929 1.00 96.69 92 CYS A CA 1
ATOM 750 C C . CYS A 1 92 ? -13.629 2.077 2.304 1.00 96.69 92 CYS A C 1
ATOM 752 O O . CYS A 1 92 ? -14.767 2.159 2.762 1.00 96.69 92 CYS A O 1
ATOM 754 N N . LEU A 1 93 ? -12.633 1.539 3.013 1.00 95.31 93 LEU A N 1
ATOM 755 C CA . LEU A 1 93 ? -12.816 0.956 4.346 1.00 95.31 93 LEU A CA 1
ATOM 756 C C . LEU A 1 93 ? -13.301 1.977 5.383 1.00 95.31 93 LEU A C 1
ATOM 758 O O . LEU A 1 93 ? -14.057 1.628 6.296 1.00 95.31 93 LEU A O 1
ATOM 762 N N . TRP A 1 94 ? -12.861 3.231 5.277 1.00 94.31 94 TRP A N 1
ATOM 763 C CA . TRP A 1 94 ? -13.353 4.312 6.121 1.00 94.31 94 TRP A CA 1
ATOM 764 C C . TRP A 1 94 ? -14.830 4.610 5.839 1.00 94.31 94 TRP A C 1
ATOM 766 O O . TRP A 1 94 ? -15.614 4.614 6.793 1.00 94.31 94 TRP A O 1
ATOM 776 N N . LEU A 1 95 ? -15.222 4.752 4.568 1.00 95.19 95 LEU A N 1
ATOM 777 C CA . LEU A 1 95 ? -16.615 4.966 4.155 1.00 95.19 95 LEU A CA 1
ATOM 778 C C . LEU A 1 95 ? -17.525 3.812 4.604 1.00 95.19 95 LEU A C 1
ATOM 780 O O . LEU A 1 95 ? -18.534 4.044 5.268 1.00 95.19 95 LEU A O 1
ATOM 784 N N . PHE A 1 96 ? -17.127 2.559 4.365 1.00 91.56 96 PHE A N 1
ATOM 785 C CA . PHE A 1 96 ? -17.874 1.384 4.834 1.00 91.56 96 PHE A CA 1
ATOM 786 C C . PHE A 1 96 ? -18.011 1.334 6.360 1.00 91.56 96 PHE A C 1
ATOM 788 O O . PHE A 1 96 ? -18.999 0.822 6.877 1.00 91.56 96 PHE A O 1
ATOM 795 N N . SER A 1 97 ? -17.044 1.885 7.103 1.00 87.94 97 SER A N 1
ATOM 796 C CA . SER A 1 97 ? -17.130 1.970 8.565 1.00 87.94 97 SER A CA 1
ATOM 797 C C . SER A 1 97 ? -18.057 3.073 9.088 1.00 87.94 97 SER A C 1
ATOM 799 O O . SER A 1 97 ?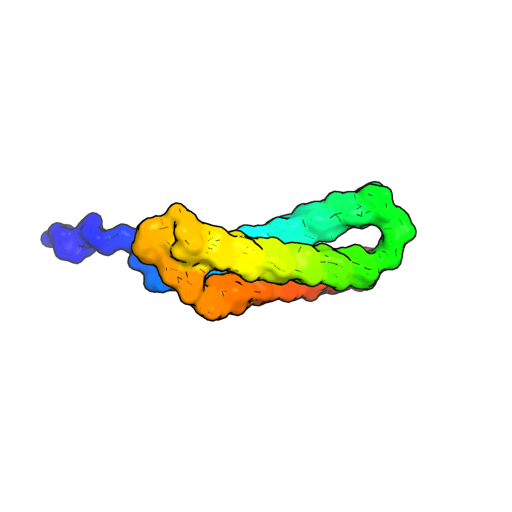 -18.265 3.115 10.297 1.00 87.94 97 SER A O 1
ATOM 801 N N . LYS A 1 98 ? -18.550 3.960 8.211 1.00 84.81 98 LYS A N 1
ATOM 802 C CA . LYS A 1 98 ? -19.495 5.047 8.514 1.00 84.81 98 LYS A CA 1
ATOM 803 C C . LYS A 1 98 ? -20.931 4.732 8.098 1.00 84.81 98 LYS A C 1
ATOM 805 O O . LYS A 1 98 ? -21.849 5.255 8.712 1.00 84.81 98 LYS A O 1
ATOM 810 N N . ILE A 1 99 ? -21.106 3.923 7.052 1.00 87.44 99 ILE A N 1
ATOM 811 C CA . ILE A 1 99 ? -22.424 3.502 6.544 1.00 87.44 99 ILE A CA 1
ATOM 812 C C . ILE A 1 99 ? -23.068 2.448 7.462 1.00 87.44 99 ILE A C 1
ATOM 814 O O . ILE A 1 99 ? -24.285 2.300 7.475 1.00 87.44 99 ILE A O 1
ATOM 818 N N . LYS A 1 100 ? -22.249 1.720 8.223 1.00 54.47 100 LYS A N 1
ATOM 819 C CA . LYS A 1 100 ? -22.677 0.731 9.212 1.00 54.47 100 LYS A CA 1
ATOM 820 C C . LYS A 1 100 ? -22.651 1.319 10.614 1.00 54.47 100 LYS A C 1
ATOM 822 O O . LYS A 1 100 ? -23.576 0.994 11.381 1.00 54.47 100 LYS A O 1
#

Organism: NCBI:txid2022802

Secondary structure (DSSP, 8-state):
--SSTT--TT--TTHHHHHHHHHHHHHHHHHHHHHHHH----HHHHHHHHHHHHHHHHHHHHHHHHHHSTT----HHHHHHHHHHHHHHHHHHHHHHHH-

Solvent-accessible surface area (backbone atoms only — not comparable to full-atom values): 5599 Å² total; per-residue (Å²): 132,74,86,70,77,72,67,59,89,83,76,54,101,55,54,66,40,51,48,38,17,54,49,29,19,52,51,33,46,52,51,37,55,51,49,60,72,75,37,101,61,60,69,68,59,48,50,53,53,34,47,52,50,49,46,53,50,43,52,53,49,41,52,46,42,38,76,72,37,92,94,45,73,70,47,73,64,47,53,50,21,27,44,49,17,28,50,51,33,51,52,51,55,52,52,59,66,67,79,106

pLDDT: mean 87.79, std 11.61, range [51.69, 98.38]

Nearest PDB structures (foldseek):
  8q54-assembly1_C  TM=6.339E-01  e=4.567E+00  Methanothermobacter marburgensis

Radius of gyration: 17.25 Å; Cα contacts (8 Å, |Δi|>4): 79; chains: 1; bounding box: 41×16×63 Å

Mean predicted aligned error: 6.52 Å

InterPro domains:
  IPR006976 VanZ-LLP1 [PF04892] (17-96)